Protein AF-A0A0R1TVA1-F1 (afdb_monomer_lite)

Secondary structure (DSSP, 8-state):
--S--------TTT-TTHHHHHHHTT--SS-EEEETTEEEEES--HHHHHHHTT-

Sequence (55 aa):
MENNIEFGEHNISNHPEYIDYLKEKGLRTVPVLEQDNAPIINGFRPDLLKKLAVQ

Radius of gyration: 12.09 Å; chains: 1; bounding box: 21×21×29 Å

pLDDT: mean 80.96, std 12.03, range [46.78, 95.69]

Foldseek 3Di:
DAQPDDDDDDDCVVVVVCVVVCVVVVADADDFDDDPSHTPDRYDDVVVVVVNRPD

Structure (mmCIF, N/CA/C/O backbone):
data_AF-A0A0R1TVA1-F1
#
_entry.id   AF-A0A0R1TVA1-F1
#
loop_
_atom_site.group_PDB
_atom_site.id
_atom_site.type_symbol
_atom_site.label_atom_id
_atom_site.label_alt_id
_atom_site.label_comp_id
_atom_site.label_asym_id
_atom_site.label_entity_id
_atom_site.label_seq_id
_atom_site.pdbx_PDB_ins_code
_atom_site.Cartn_x
_atom_site.Cartn_y
_atom_site.Cartn_z
_atom_site.occupancy
_atom_site.B_iso_or_equiv
_atom_site.auth_seq_id
_atom_site.auth_comp_id
_atom_site.auth_asym_id
_atom_site.auth_atom_id
_atom_site.pdbx_PDB_model_num
ATOM 1 N N . MET A 1 1 ? -7.549 -14.132 16.950 1.00 46.78 1 MET A N 1
ATOM 2 C CA . MET A 1 1 ? -8.294 -13.763 15.728 1.00 46.78 1 MET A CA 1
ATOM 3 C C . MET A 1 1 ? -8.696 -12.315 15.926 1.00 46.78 1 MET A C 1
ATOM 5 O O . MET A 1 1 ? -9.792 -12.028 16.379 1.00 46.78 1 MET A O 1
ATOM 9 N N . GLU A 1 2 ? -7.710 -11.428 15.828 1.00 49.91 2 GLU A N 1
ATOM 10 C CA . GLU A 1 2 ? -7.851 -10.026 16.218 1.00 49.91 2 GLU A CA 1
ATOM 11 C C . GLU A 1 2 ? -8.573 -9.255 15.100 1.00 49.91 2 GLU A C 1
ATOM 13 O O . GLU A 1 2 ? -8.154 -9.290 13.947 1.00 49.91 2 GLU A O 1
A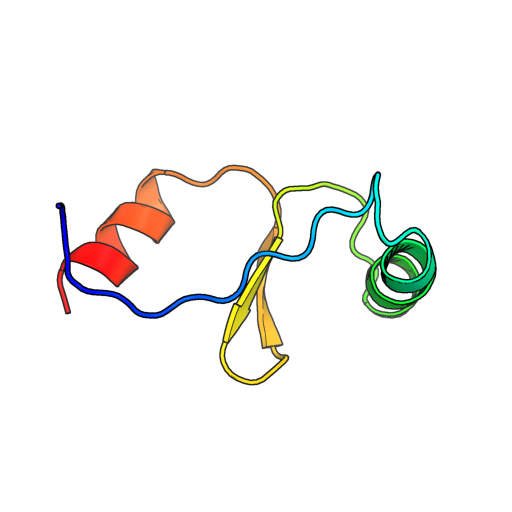TOM 18 N N . ASN A 1 3 ? -9.652 -8.566 15.480 1.00 60.44 3 ASN A N 1
ATOM 19 C CA . ASN A 1 3 ? -10.355 -7.485 14.770 1.00 60.44 3 ASN A CA 1
ATOM 20 C C . ASN A 1 3 ? -11.369 -7.817 13.652 1.00 60.44 3 ASN A C 1
ATOM 22 O O . ASN A 1 3 ? -12.054 -6.896 13.236 1.00 60.44 3 ASN A O 1
ATOM 26 N N . ASN A 1 4 ? -11.565 -9.072 13.211 1.00 64.50 4 ASN A N 1
ATOM 27 C CA . ASN A 1 4 ? -12.617 -9.455 12.227 1.00 64.50 4 ASN A CA 1
ATOM 28 C C . ASN A 1 4 ? -12.694 -8.574 10.956 1.00 64.50 4 ASN A C 1
ATOM 30 O O . ASN A 1 4 ? -13.760 -8.414 10.366 1.00 64.50 4 ASN A O 1
ATOM 34 N N . ILE A 1 5 ? -11.573 -8.000 10.523 1.00 73.19 5 ILE A N 1
ATOM 35 C CA . ILE A 1 5 ? -11.533 -7.195 9.302 1.00 73.19 5 ILE A CA 1
ATOM 36 C C . ILE A 1 5 ? -11.322 -8.144 8.131 1.00 73.19 5 ILE A C 1
ATOM 38 O O . ILE A 1 5 ? -10.306 -8.839 8.075 1.00 73.19 5 ILE A O 1
ATOM 42 N N . GLU A 1 6 ? -12.271 -8.174 7.201 1.00 79.81 6 GLU A N 1
ATOM 43 C CA . GLU A 1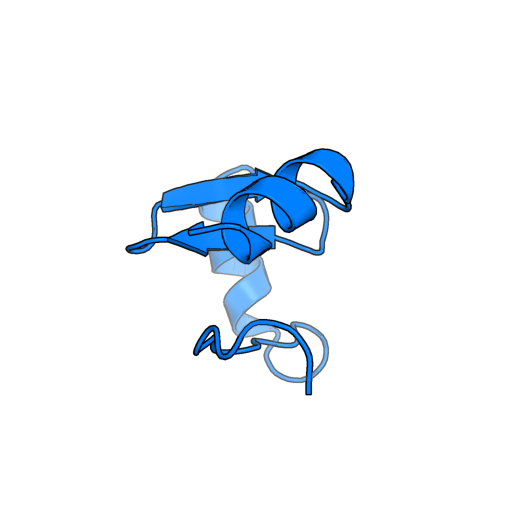 6 ? -12.079 -8.853 5.924 1.00 79.81 6 GLU A CA 1
ATOM 44 C C . GLU A 1 6 ? -11.083 -8.060 5.074 1.00 79.81 6 GLU A C 1
ATOM 46 O O . GLU A 1 6 ? -11.255 -6.865 4.836 1.00 79.81 6 GLU A O 1
ATOM 51 N N . PHE A 1 7 ? -10.023 -8.722 4.615 1.00 82.62 7 PHE A N 1
ATOM 52 C CA . PHE A 1 7 ? -9.063 -8.144 3.681 1.00 82.62 7 PHE A CA 1
ATOM 53 C C . PHE A 1 7 ? -8.631 -9.190 2.652 1.00 82.62 7 PHE A C 1
ATOM 55 O O . PHE A 1 7 ? -8.554 -10.382 2.949 1.00 82.62 7 PHE A O 1
ATOM 62 N N . GLY A 1 8 ? -8.339 -8.730 1.435 1.00 86.25 8 GLY A N 1
ATOM 63 C CA . GLY A 1 8 ? -7.685 -9.527 0.400 1.00 86.25 8 GLY A CA 1
ATOM 64 C C . GLY A 1 8 ? -6.183 -9.254 0.393 1.00 86.25 8 GLY A C 1
ATOM 65 O O . GLY A 1 8 ? -5.767 -8.096 0.386 1.00 86.25 8 GLY A O 1
ATOM 66 N N . GLU A 1 9 ? -5.360 -10.303 0.397 1.00 89.44 9 GLU A N 1
ATOM 67 C CA . GLU A 1 9 ? -3.907 -10.179 0.250 1.00 89.44 9 GLU A CA 1
ATOM 68 C C . GLU A 1 9 ? -3.481 -10.500 -1.187 1.00 89.44 9 GLU A C 1
ATOM 70 O O . GLU A 1 9 ? -3.789 -11.568 -1.716 1.00 89.44 9 GLU A O 1
ATOM 75 N N . HIS A 1 10 ? -2.710 -9.597 -1.796 1.00 89.94 10 HIS A N 1
ATOM 76 C CA . HIS A 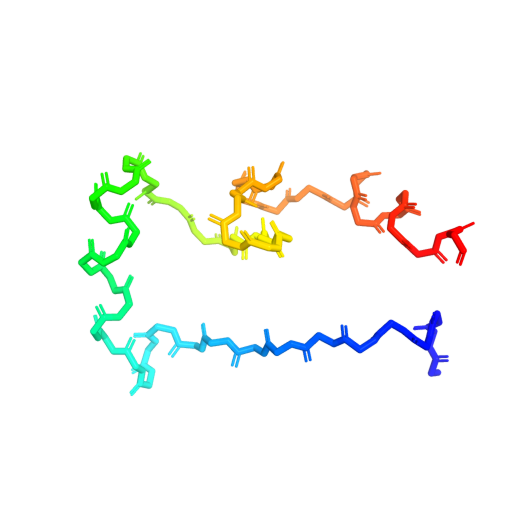1 10 ? -2.101 -9.792 -3.110 1.00 89.94 10 HIS A CA 1
ATOM 77 C C . HIS A 1 10 ? -0.574 -9.792 -2.979 1.00 89.94 10 HIS A C 1
ATOM 79 O O . HIS A 1 10 ? 0.059 -8.741 -2.863 1.00 89.94 10 HIS A O 1
ATOM 85 N N . ASN A 1 11 ? 0.039 -10.980 -2.988 1.00 91.56 11 ASN A N 1
ATOM 86 C CA . ASN A 1 11 ? 1.492 -11.102 -2.899 1.00 91.56 11 ASN A CA 1
ATOM 87 C C . ASN A 1 11 ? 2.138 -10.928 -4.281 1.00 91.56 11 ASN A C 1
ATOM 89 O O . ASN A 1 11 ? 2.034 -11.805 -5.140 1.00 91.56 11 ASN A O 1
ATOM 93 N N . ILE A 1 12 ? 2.865 -9.825 -4.469 1.00 92.56 12 ILE A N 1
ATOM 94 C CA . ILE A 1 12 ? 3.528 -9.480 -5.738 1.00 92.56 12 ILE A CA 1
ATOM 95 C C . ILE A 1 12 ? 4.608 -10.479 -6.184 1.00 92.56 12 ILE A C 1
ATOM 97 O O . ILE A 1 12 ? 5.014 -10.458 -7.341 1.00 92.56 12 ILE A O 1
ATOM 101 N N . SER A 1 13 ? 5.077 -11.359 -5.293 1.00 92.56 13 SER A N 1
ATOM 102 C CA . SER A 1 13 ? 6.019 -12.430 -5.653 1.00 92.56 13 SER A CA 1
ATOM 103 C C . SER A 1 13 ? 5.326 -13.548 -6.433 1.00 92.56 13 SER A C 1
ATOM 105 O O . SER A 1 13 ? 5.951 -14.191 -7.270 1.00 92.56 13 SER A O 1
ATOM 107 N N . ASN A 1 14 ? 4.035 -13.763 -6.160 1.00 95.69 14 ASN A N 1
ATOM 108 C CA . ASN A 1 14 ? 3.196 -14.749 -6.841 1.00 95.69 14 ASN A CA 1
ATOM 109 C C . ASN A 1 14 ? 2.420 -14.119 -8.008 1.00 95.69 14 ASN A C 1
ATOM 111 O O . ASN A 1 14 ? 2.130 -14.800 -8.985 1.00 95.69 14 ASN A O 1
ATOM 115 N N . HIS A 1 15 ? 2.112 -12.825 -7.890 1.00 92.56 15 HIS A N 1
ATOM 116 C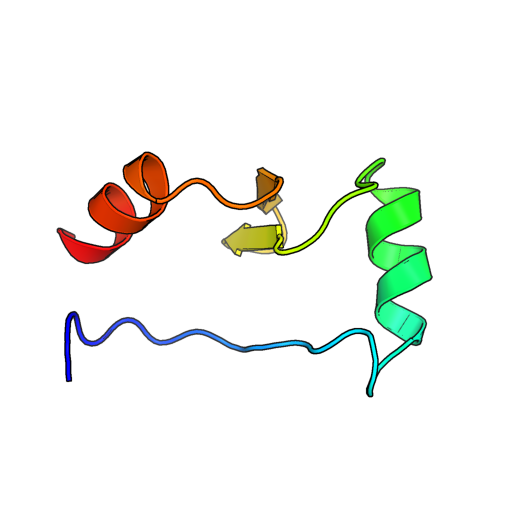 CA . HIS A 1 15 ? 1.322 -12.041 -8.836 1.00 92.56 15 HIS A CA 1
ATOM 117 C C . HIS A 1 15 ? 2.096 -10.793 -9.299 1.00 92.56 15 HIS A C 1
ATOM 119 O O . HIS A 1 15 ? 1.805 -9.673 -8.854 1.00 92.56 15 HIS A O 1
ATOM 125 N N . PRO A 1 16 ? 3.130 -10.958 -10.144 1.00 93.62 16 PRO A N 1
ATOM 126 C CA . PRO A 1 16 ? 3.975 -9.855 -10.596 1.00 93.62 16 PRO A CA 1
ATOM 127 C C . PRO A 1 16 ? 3.222 -8.802 -11.424 1.00 93.62 16 PRO A C 1
ATOM 129 O O . PRO A 1 16 ? 3.696 -7.674 -11.527 1.00 93.62 16 PRO A O 1
ATOM 132 N N . GLU A 1 17 ? 2.043 -9.115 -11.967 1.00 93.50 17 GLU A N 1
ATOM 133 C CA . GLU A 1 17 ? 1.161 -8.175 -12.669 1.00 93.50 17 GLU A CA 1
ATOM 134 C C . GLU A 1 17 ? 0.784 -6.950 -11.818 1.00 93.50 17 GLU A C 1
ATOM 136 O O . GLU A 1 17 ? 0.641 -5.843 -12.339 1.00 93.50 17 GLU A O 1
ATOM 141 N N . TYR A 1 18 ? 0.717 -7.098 -10.492 1.00 92.38 18 TYR A N 1
ATOM 142 C CA . TYR A 1 18 ? 0.445 -5.974 -9.595 1.00 92.38 18 TYR A CA 1
ATOM 143 C C . TYR A 1 18 ? 1.631 -5.010 -9.453 1.00 92.38 18 TYR A C 1
ATOM 145 O O . TYR A 1 18 ? 1.461 -3.906 -8.942 1.00 92.38 18 TYR A O 1
ATOM 153 N N . ILE A 1 19 ? 2.832 -5.364 -9.921 1.00 92.25 19 ILE A N 1
ATOM 154 C CA . ILE A 1 19 ? 3.969 -4.433 -9.934 1.00 92.25 19 ILE A CA 1
ATOM 155 C C . ILE A 1 19 ? 3.671 -3.246 -10.853 1.00 92.25 19 ILE A C 1
ATOM 157 O O . ILE A 1 19 ? 3.995 -2.110 -10.503 1.00 92.25 19 ILE A O 1
ATOM 161 N N . ASP A 1 20 ? 3.055 -3.484 -12.011 1.00 94.00 20 ASP A N 1
ATOM 162 C CA . ASP A 1 20 ? 2.732 -2.404 -12.944 1.00 94.00 20 ASP A CA 1
ATOM 163 C C . ASP A 1 20 ? 1.622 -1.510 -12.386 1.00 94.00 20 ASP A C 1
ATOM 165 O O . ASP A 1 20 ? 1.773 -0.290 -12.397 1.00 94.00 20 ASP A O 1
ATOM 169 N N . TYR A 1 21 ? 0.617 -2.100 -11.734 1.00 92.12 21 TYR A N 1
ATOM 170 C CA . TYR A 1 21 ? -0.381 -1.363 -10.952 1.00 92.12 21 TYR A CA 1
ATOM 171 C C . TYR A 1 21 ? 0.252 -0.431 -9.903 1.00 92.12 21 TYR A C 1
ATOM 173 O O . TYR A 1 21 ? -0.097 0.748 -9.804 1.00 92.12 21 TYR A O 1
ATOM 181 N N . LEU A 1 22 ? 1.230 -0.928 -9.135 1.00 91.38 22 LEU A N 1
ATOM 182 C CA . LEU A 1 22 ? 1.940 -0.116 -8.142 1.00 91.38 22 LEU A CA 1
ATOM 183 C C . LEU A 1 22 ? 2.714 1.037 -8.799 1.00 91.38 22 LEU A C 1
ATOM 185 O O . LEU A 1 22 ? 2.648 2.172 -8.320 1.00 91.38 22 LEU A O 1
ATOM 189 N N . LYS A 1 23 ? 3.412 0.773 -9.912 1.00 91.75 23 LYS A N 1
ATOM 190 C CA . LYS A 1 23 ? 4.166 1.798 -10.652 1.00 91.75 23 LYS A CA 1
ATOM 191 C C . LYS A 1 23 ? 3.258 2.889 -11.212 1.00 91.75 23 LYS A C 1
ATOM 193 O O . LYS A 1 23 ? 3.605 4.062 -11.082 1.00 91.75 23 LYS A O 1
ATOM 198 N N . GLU A 1 24 ? 2.122 2.524 -11.805 1.00 92.69 24 GLU A N 1
ATOM 199 C CA . GLU A 1 24 ? 1.137 3.471 -12.349 1.00 92.69 24 GLU A CA 1
ATOM 200 C C . GLU A 1 24 ? 0.615 4.424 -11.268 1.00 92.69 24 GLU A C 1
ATOM 202 O O . GLU A 1 24 ? 0.425 5.614 -11.517 1.00 92.69 24 GLU A O 1
ATOM 207 N N . LYS A 1 25 ? 0.483 3.930 -10.033 1.00 88.88 25 LYS A N 1
ATOM 208 C CA . LYS A 1 25 ? 0.111 4.730 -8.859 1.00 88.88 25 LYS A CA 1
ATOM 209 C C . LYS A 1 25 ? 1.270 5.480 -8.198 1.00 88.88 25 LYS A C 1
ATOM 211 O O . LYS A 1 25 ? 1.073 6.141 -7.180 1.00 88.88 25 LYS A O 1
ATOM 216 N N . GLY A 1 26 ? 2.486 5.382 -8.736 1.00 90.38 26 GLY A N 1
ATOM 217 C CA . GLY A 1 26 ? 3.686 6.001 -8.167 1.00 90.38 26 GLY A CA 1
ATOM 218 C C . GLY A 1 26 ? 4.175 5.353 -6.865 1.00 90.38 26 GLY A C 1
ATOM 219 O O . GLY A 1 26 ? 5.028 5.919 -6.177 1.00 90.38 26 GLY A O 1
ATOM 220 N N . LEU A 1 27 ? 3.664 4.170 -6.519 1.00 89.88 27 LEU A N 1
ATOM 221 C CA . LEU A 1 27 ? 4.043 3.415 -5.331 1.00 89.88 27 LEU A CA 1
ATOM 222 C C . LEU A 1 27 ? 5.311 2.606 -5.622 1.00 89.88 27 LEU A C 1
ATOM 224 O O . LEU A 1 27 ? 5.435 1.941 -6.647 1.00 89.88 27 LEU A O 1
ATOM 228 N N . ARG A 1 28 ? 6.285 2.681 -4.712 1.00 88.94 28 ARG A N 1
ATOM 229 C CA . ARG A 1 28 ? 7.610 2.053 -4.881 1.00 88.94 28 ARG A CA 1
ATOM 230 C C . ARG A 1 28 ? 7.975 1.080 -3.766 1.00 88.94 28 ARG A C 1
ATOM 232 O O . ARG A 1 28 ? 9.052 0.496 -3.797 1.00 88.94 28 ARG A O 1
ATOM 239 N N . THR A 1 29 ? 7.106 0.934 -2.773 1.00 87.69 29 THR A N 1
ATOM 240 C CA . THR A 1 29 ? 7.362 0.158 -1.561 1.00 87.69 29 THR A CA 1
ATOM 241 C C . THR A 1 29 ? 6.139 -0.664 -1.195 1.00 87.69 29 THR A C 1
ATOM 243 O O . THR A 1 29 ? 5.012 -0.222 -1.386 1.00 87.69 29 THR A O 1
ATOM 246 N N . VAL A 1 30 ? 6.385 -1.853 -0.653 1.00 89.69 30 VAL A N 1
ATOM 247 C CA . VAL A 1 30 ? 5.377 -2.747 -0.073 1.00 89.69 30 VAL A CA 1
ATOM 248 C C . VAL A 1 30 ? 5.614 -2.872 1.439 1.00 89.69 30 VAL A C 1
ATOM 250 O O . VAL A 1 30 ? 6.738 -2.626 1.889 1.00 89.69 30 VAL A O 1
ATOM 253 N N . PRO A 1 31 ? 4.604 -3.254 2.244 1.00 89.62 31 PRO A N 1
ATOM 254 C CA . PRO A 1 31 ? 3.205 -3.499 1.873 1.00 89.62 31 PRO A CA 1
ATOM 255 C C . PRO A 1 31 ? 2.457 -2.210 1.500 1.00 89.62 31 PRO A C 1
ATOM 257 O O . PRO A 1 31 ? 2.829 -1.123 1.937 1.00 89.62 31 PRO A O 1
ATOM 260 N N . VAL A 1 32 ? 1.404 -2.341 0.694 1.00 89.06 32 VAL A N 1
ATOM 261 C CA . VAL A 1 32 ? 0.457 -1.261 0.381 1.00 89.06 32 VAL A CA 1
ATOM 262 C C . VAL A 1 32 ? -0.914 -1.700 0.856 1.00 89.06 32 VAL A C 1
ATOM 264 O O . VAL A 1 32 ? -1.318 -2.831 0.600 1.00 89.06 32 VAL A O 1
ATOM 267 N N . LEU A 1 33 ? -1.613 -0.809 1.552 1.00 87.50 33 LEU A N 1
ATOM 268 C CA . LEU A 1 33 ? -2.994 -1.036 1.961 1.00 87.50 33 LEU A CA 1
ATOM 269 C C . LEU A 1 33 ? -3.880 -0.062 1.211 1.00 87.50 33 LEU A C 1
ATOM 271 O O . LEU A 1 33 ? -3.629 1.149 1.203 1.00 87.50 33 LEU A O 1
ATOM 275 N N . GLU A 1 34 ? -4.917 -0.608 0.600 1.00 84.12 34 GLU A N 1
ATOM 276 C CA . GLU A 1 34 ? -5.898 0.142 -0.160 1.00 84.12 34 GLU A CA 1
ATOM 277 C C . GLU A 1 34 ? -7.294 -0.103 0.412 1.00 84.12 34 GLU A C 1
ATOM 279 O O . GLU A 1 34 ? -7.593 -1.189 0.905 1.00 84.12 34 GLU A O 1
ATOM 284 N N . GLN A 1 35 ? -8.146 0.912 0.320 1.00 82.44 35 GLN A N 1
ATOM 285 C CA . GLN A 1 35 ? -9.589 0.804 0.525 1.00 82.44 35 GLN A CA 1
ATOM 286 C C . GLN A 1 35 ? -10.248 1.355 -0.729 1.00 82.44 35 GLN A C 1
ATOM 288 O O . GLN A 1 35 ? -9.877 2.435 -1.186 1.00 82.44 35 GLN A O 1
ATOM 293 N N . ASP A 1 36 ? -11.169 0.597 -1.320 1.00 81.50 36 ASP A N 1
ATOM 294 C CA . ASP A 1 36 ? -11.875 0.986 -2.547 1.00 81.50 36 ASP A CA 1
ATOM 295 C C . ASP A 1 36 ? -10.930 1.400 -3.698 1.00 81.50 36 ASP A C 1
ATOM 297 O O . ASP A 1 36 ? -11.195 2.340 -4.447 1.00 81.50 36 ASP A O 1
ATOM 301 N N . ASN A 1 37 ? -9.797 0.695 -3.843 1.00 75.12 37 ASN A N 1
ATOM 302 C CA . ASN A 1 37 ? -8.719 0.990 -4.802 1.00 75.12 37 ASN A CA 1
ATOM 303 C C . ASN A 1 37 ? -8.051 2.366 -4.613 1.00 75.12 37 ASN A C 1
ATOM 305 O O . ASN A 1 37 ? -7.375 2.861 -5.518 1.00 75.12 37 ASN A O 1
ATOM 309 N N . ALA A 1 38 ? -8.197 2.994 -3.450 1.00 77.00 38 ALA A N 1
ATOM 310 C CA . ALA A 1 38 ? -7.428 4.163 -3.055 1.00 77.00 38 ALA A CA 1
ATOM 311 C C . ALA A 1 38 ? -6.349 3.746 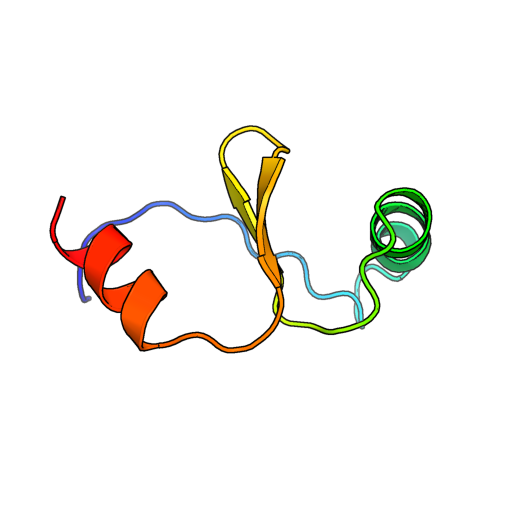-2.040 1.00 77.00 38 ALA A C 1
ATOM 313 O O . ALA A 1 38 ? -6.682 3.155 -1.008 1.00 77.00 38 ALA A O 1
ATOM 314 N N . PRO A 1 39 ? -5.058 4.036 -2.286 1.00 73.56 39 PRO A N 1
ATOM 315 C CA . PRO A 1 39 ? -4.008 3.725 -1.327 1.00 73.56 39 PRO A CA 1
ATOM 316 C C . PRO A 1 39 ? -4.160 4.584 -0.072 1.00 73.56 39 PRO A C 1
ATOM 318 O O . PRO A 1 39 ? -4.105 5.811 -0.131 1.00 73.56 39 PRO A O 1
ATOM 321 N N . ILE A 1 40 ? -4.319 3.928 1.076 1.00 74.25 40 ILE A N 1
ATOM 322 C CA . ILE A 1 40 ? -4.367 4.582 2.390 1.00 74.25 40 ILE A CA 1
ATOM 323 C C . ILE A 1 40 ? -2.972 4.599 3.005 1.00 74.25 40 ILE A C 1
ATOM 325 O O . ILE A 1 40 ? -2.584 5.552 3.683 1.00 74.25 40 ILE A O 1
ATOM 329 N N . ILE A 1 41 ? -2.209 3.525 2.795 1.00 76.56 41 ILE A N 1
ATOM 330 C CA . ILE A 1 41 ? -0.924 3.324 3.454 1.00 76.56 41 ILE A CA 1
ATOM 331 C C . ILE A 1 41 ? 0.083 2.819 2.434 1.00 76.56 41 ILE A C 1
ATOM 333 O O . ILE A 1 41 ? -0.114 1.777 1.812 1.00 76.56 41 ILE A O 1
ATOM 337 N N . ASN A 1 42 ? 1.189 3.548 2.313 1.00 78.12 42 ASN A N 1
ATOM 338 C CA . ASN A 1 42 ? 2.367 3.117 1.578 1.00 78.12 42 ASN A CA 1
ATOM 339 C C . ASN A 1 42 ? 3.470 2.723 2.576 1.00 78.12 42 ASN A C 1
ATOM 341 O O . ASN A 1 42 ? 3.929 3.561 3.358 1.00 78.12 42 ASN A O 1
ATOM 345 N N . GLY A 1 43 ? 3.878 1.454 2.552 1.00 77.88 43 GLY A N 1
ATOM 346 C CA . GLY A 1 43 ? 4.860 0.873 3.464 1.00 77.88 43 GLY A CA 1
ATOM 347 C C . GLY A 1 43 ? 4.267 0.405 4.797 1.00 77.88 43 GLY A C 1
ATOM 348 O O . GLY A 1 43 ? 3.062 0.446 5.040 1.00 77.88 43 GLY A O 1
ATOM 349 N N . PHE A 1 44 ? 5.132 -0.061 5.702 1.00 78.94 44 PHE A N 1
ATOM 350 C CA . PHE A 1 44 ? 4.694 -0.581 6.997 1.00 78.94 44 PHE A CA 1
ATOM 351 C C . PHE A 1 44 ? 4.396 0.552 7.992 1.00 78.94 44 PHE A C 1
ATOM 353 O O . PHE A 1 44 ? 5.305 1.178 8.539 1.00 78.94 44 PHE A O 1
ATOM 360 N N . ARG A 1 45 ? 3.106 0.809 8.242 1.00 80.56 45 ARG A N 1
ATOM 361 C CA . ARG A 1 45 ? 2.617 1.805 9.213 1.00 80.56 45 ARG A CA 1
ATOM 362 C C . ARG A 1 45 ? 1.732 1.153 10.278 1.00 80.56 45 ARG A C 1
ATOM 364 O O . ARG A 1 45 ? 0.503 1.184 10.166 1.00 80.56 45 ARG A O 1
ATOM 371 N N . PRO A 1 46 ? 2.333 0.557 11.325 1.00 77.50 46 PRO A N 1
ATOM 372 C CA . PRO A 1 46 ? 1.587 -0.131 12.379 1.00 77.50 46 PRO A CA 1
ATOM 373 C C . PRO A 1 46 ? 0.666 0.812 13.164 1.00 77.50 46 PRO A C 1
ATOM 375 O O . PRO A 1 46 ? -0.342 0.382 13.714 1.00 77.50 46 PRO A O 1
ATOM 378 N N . ASP A 1 47 ? 0.983 2.106 13.202 1.00 78.81 47 ASP A N 1
ATOM 379 C CA . ASP A 1 47 ? 0.154 3.141 13.812 1.00 78.81 47 ASP A CA 1
ATOM 380 C C . ASP A 1 47 ? -1.173 3.362 13.070 1.00 78.81 47 ASP A C 1
ATOM 382 O O . ASP A 1 47 ? -2.197 3.594 13.710 1.00 78.81 47 ASP A O 1
ATOM 386 N N . LEU A 1 48 ? -1.177 3.251 11.737 1.00 72.88 48 LEU A N 1
ATOM 387 C CA . LEU A 1 48 ? -2.389 3.373 10.923 1.00 72.88 48 LEU A CA 1
ATOM 388 C C . LEU A 1 48 ? -3.185 2.063 10.893 1.00 72.88 48 LEU A C 1
ATOM 390 O O . LEU A 1 48 ? -4.408 2.098 10.988 1.00 72.88 48 LEU A O 1
ATOM 394 N N . LEU A 1 49 ? -2.502 0.914 10.875 1.00 73.81 49 LEU A N 1
ATOM 395 C CA . LEU A 1 49 ? -3.133 -0.404 11.017 1.00 73.81 49 LEU A CA 1
ATOM 396 C C . LEU A 1 49 ? -3.969 -0.514 12.299 1.00 73.81 49 LEU A C 1
ATOM 398 O O . LEU A 1 49 ? -5.098 -0.996 12.269 1.00 73.81 49 LEU A O 1
ATOM 402 N N . LYS A 1 50 ? -3.458 0.015 13.418 1.00 74.06 50 LYS A N 1
ATOM 403 C CA . LYS A 1 50 ? -4.206 0.075 14.682 1.00 74.06 50 LYS A CA 1
ATOM 404 C C . LYS A 1 50 ? -5.495 0.895 14.589 1.00 74.06 50 LYS A C 1
ATOM 406 O O . LYS A 1 50 ? -6.417 0.613 15.336 1.00 74.06 50 LYS A O 1
ATOM 411 N N . LYS A 1 51 ? -5.580 1.897 13.707 1.00 69.06 51 LYS A N 1
ATOM 412 C CA . LYS A 1 51 ? -6.815 2.681 13.523 1.00 69.06 51 LYS A CA 1
ATOM 413 C C . LYS A 1 51 ? -7.881 1.903 12.758 1.00 69.06 51 LYS A C 1
ATOM 415 O O . LYS A 1 51 ? -9.056 2.081 13.045 1.00 69.06 51 LYS A O 1
ATOM 420 N N . LEU A 1 52 ? -7.467 1.055 11.817 1.00 67.44 52 LEU A N 1
ATOM 421 C CA . LEU A 1 52 ? -8.372 0.174 11.076 1.00 67.44 52 LEU A CA 1
ATOM 422 C C . LEU A 1 52 ? -8.945 -0.909 12.000 1.00 67.44 52 LEU A C 1
ATOM 424 O O . LEU A 1 52 ? -10.135 -1.172 11.958 1.00 67.44 52 LEU A O 1
ATOM 428 N N . ALA A 1 53 ? -8.113 -1.452 12.896 1.00 66.44 53 ALA A N 1
ATOM 429 C CA . ALA A 1 53 ? -8.465 -2.469 13.893 1.00 66.44 53 ALA A CA 1
ATOM 430 C C . ALA A 1 53 ? -9.507 -2.058 14.953 1.00 66.44 53 ALA A C 1
ATOM 432 O O . ALA A 1 53 ? -10.019 -2.929 15.648 1.00 66.44 53 ALA A O 1
ATOM 433 N N . VAL A 1 54 ? -9.761 -0.760 15.139 1.00 59.38 54 VAL A N 1
ATOM 434 C CA . VAL A 1 54 ? -10.572 -0.226 16.254 1.00 59.38 54 VAL A CA 1
ATOM 435 C C . VAL A 1 54 ? -11.938 0.303 15.774 1.00 59.38 54 VAL A C 1
ATOM 437 O O . VAL A 1 54 ? -12.671 0.887 16.570 1.00 59.38 54 VAL A O 1
ATOM 440 N N . GLN A 1 55 ? -12.292 0.113 14.494 1.00 50.28 55 GLN A N 1
ATOM 441 C CA . GLN A 1 55 ? -13.648 0.390 13.991 1.00 50.28 55 GLN A CA 1
ATOM 442 C C . GLN A 1 55 ? -14.622 -0.751 14.272 1.00 50.28 55 GLN A C 1
ATOM 444 O O . GLN A 1 55 ? -14.207 -1.925 14.165 1.00 50.28 55 GLN A O 1
#

Organism: NCBI:txid1423724

InterPro domains:
  IPR002109 Glutare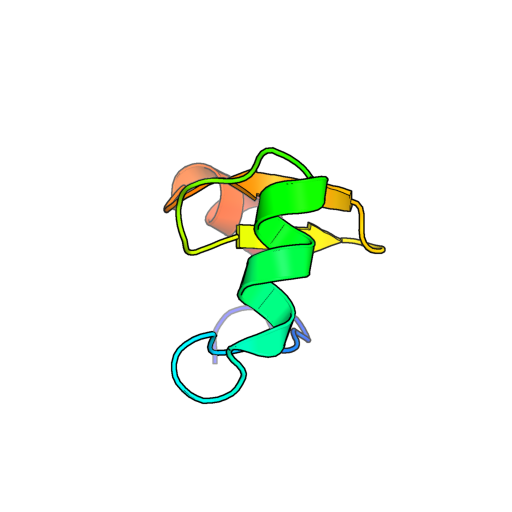doxin [PF00462] (2-35)
  IPR036249 Thioredoxin-like superfamily [SSF52833] (2-50)